Protein AF-A0A147I599-F1 (afdb_monomer_lite)

pLDDT: mean 92.64, std 6.77, range [53.41, 98.12]

Sequence (65 aa):
MAAIFMIGDGLLGLVQTGRHTDLWKDRALGAEYAVRPFVGRPGRRRLYALAQIAAGLALAARQKR

Structure (mmCIF, N/CA/C/O backbone):
data_AF-A0A147I599-F1
#
_entry.id   AF-A0A147I599-F1
#
loop_
_atom_site.group_PDB
_atom_site.id
_atom_site.type_symbol
_atom_site.label_atom_id
_atom_site.label_alt_id
_atom_site.label_comp_id
_atom_site.label_asym_id
_atom_site.label_entity_id
_atom_site.label_seq_id
_atom_site.pdbx_PDB_ins_code
_atom_site.Cartn_x
_atom_site.Cartn_y
_atom_site.Cartn_z
_atom_site.occupancy
_atom_site.B_iso_or_equiv
_atom_site.auth_seq_id
_atom_site.auth_comp_id
_atom_site.auth_asym_id
_atom_site.auth_atom_id
_atom_site.pdbx_PDB_model_num
ATOM 1 N N . MET A 1 1 ? 13.745 2.155 -8.155 1.00 79.38 1 MET A N 1
ATOM 2 C CA . MET A 1 1 ? 12.275 2.319 -8.301 1.00 79.38 1 MET A CA 1
ATOM 3 C C . MET A 1 1 ? 11.458 1.460 -7.340 1.00 79.38 1 MET A C 1
ATOM 5 O O . MET A 1 1 ? 10.670 2.033 -6.603 1.00 79.38 1 MET A O 1
ATOM 9 N N . ALA A 1 2 ? 11.642 0.132 -7.291 1.00 91.44 2 ALA A N 1
ATOM 10 C CA . ALA A 1 2 ? 10.815 -0.767 -6.464 1.00 91.44 2 ALA A CA 1
ATOM 11 C C . ALA A 1 2 ? 10.704 -0.351 -4.984 1.00 91.44 2 ALA A C 1
ATOM 13 O O . ALA A 1 2 ? 9.609 -0.337 -4.435 1.00 91.44 2 ALA A O 1
ATOM 14 N N . ALA A 1 3 ? 11.809 0.078 -4.366 1.00 92.69 3 ALA A N 1
ATOM 15 C CA . ALA A 1 3 ? 11.804 0.550 -2.981 1.00 92.69 3 ALA A CA 1
ATOM 16 C C . ALA A 1 3 ? 10.828 1.718 -2.751 1.00 92.69 3 ALA A C 1
ATOM 18 O O . ALA A 1 3 ? 10.058 1.701 -1.798 1.00 92.69 3 ALA A O 1
ATOM 19 N N . ILE A 1 4 ? 10.821 2.700 -3.658 1.00 94.25 4 ILE A N 1
ATOM 20 C CA . ILE A 1 4 ? 9.942 3.872 -3.575 1.00 94.25 4 ILE A CA 1
ATOM 21 C C . ILE A 1 4 ? 8.483 3.457 -3.775 1.00 94.25 4 ILE A C 1
ATOM 23 O O . ILE A 1 4 ? 7.627 3.897 -3.014 1.00 94.25 4 ILE A O 1
ATOM 27 N N . PHE A 1 5 ? 8.202 2.570 -4.735 1.00 94.31 5 PHE A N 1
ATOM 28 C CA . PHE A 1 5 ? 6.853 2.031 -4.931 1.00 94.31 5 PHE A CA 1
ATOM 29 C C . PHE A 1 5 ? 6.339 1.299 -3.690 1.00 94.31 5 PHE A C 1
ATOM 31 O O . PHE A 1 5 ? 5.214 1.545 -3.275 1.00 94.31 5 PHE A O 1
ATOM 38 N N . MET A 1 6 ? 7.160 0.455 -3.057 1.00 95.75 6 MET A N 1
ATOM 39 C CA . MET A 1 6 ? 6.766 -0.264 -1.838 1.00 95.75 6 MET A CA 1
ATOM 40 C C . MET A 1 6 ? 6.501 0.686 -0.669 1.00 95.75 6 MET A C 1
ATOM 42 O O . MET A 1 6 ? 5.525 0.510 0.057 1.00 95.75 6 MET A O 1
ATOM 46 N N . ILE A 1 7 ? 7.341 1.712 -0.500 1.00 96.44 7 ILE A N 1
ATOM 47 C CA . ILE A 1 7 ? 7.147 2.721 0.545 1.00 96.44 7 ILE A CA 1
ATOM 48 C C . ILE A 1 7 ? 5.873 3.526 0.275 1.00 96.44 7 ILE A C 1
ATOM 50 O O . ILE A 1 7 ? 5.065 3.692 1.183 1.00 96.44 7 ILE A O 1
ATOM 54 N N . GLY A 1 8 ? 5.666 3.996 -0.957 1.00 96.62 8 GLY A N 1
ATOM 55 C CA . GLY A 1 8 ? 4.485 4.771 -1.338 1.00 96.62 8 GLY A CA 1
ATOM 56 C C . GLY A 1 8 ? 3.187 3.975 -1.205 1.00 96.62 8 GLY A C 1
ATOM 57 O O . GLY A 1 8 ? 2.233 4.458 -0.598 1.00 96.62 8 GLY A O 1
ATOM 58 N N . ASP A 1 9 ? 3.167 2.736 -1.701 1.00 94.75 9 ASP A N 1
ATOM 59 C CA . ASP A 1 9 ? 2.012 1.841 -1.587 1.00 94.75 9 ASP A CA 1
ATOM 60 C C . ASP A 1 9 ? 1.702 1.499 -0.125 1.00 94.75 9 ASP A C 1
ATO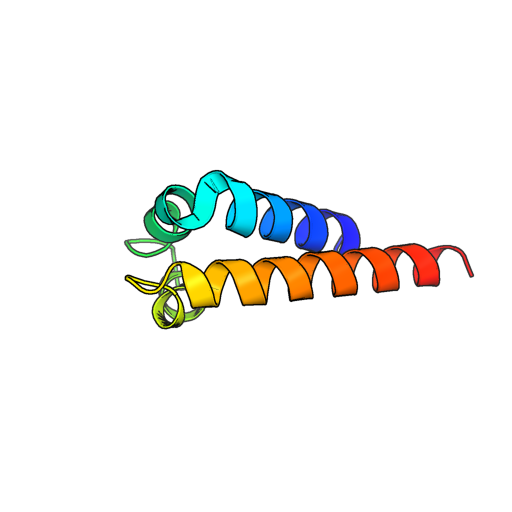M 62 O O . ASP A 1 9 ? 0.549 1.560 0.303 1.00 94.75 9 ASP A O 1
ATOM 66 N N . GLY A 1 10 ? 2.735 1.235 0.679 1.00 95.75 10 GLY A N 1
ATOM 67 C CA . GLY A 1 10 ? 2.578 1.038 2.114 1.00 95.75 10 GLY A CA 1
ATOM 68 C C . GLY A 1 10 ? 2.055 2.293 2.820 1.00 95.75 10 GLY A C 1
ATOM 69 O O . GLY A 1 10 ? 1.136 2.206 3.635 1.00 95.75 10 GLY A O 1
ATOM 70 N N . LEU A 1 11 ? 2.551 3.484 2.477 1.00 97.31 11 LEU A N 1
ATOM 71 C CA . LEU A 1 11 ? 2.063 4.734 3.062 1.00 97.31 11 LEU A CA 1
ATOM 72 C C . LEU A 1 11 ? 0.568 4.931 2.761 1.00 97.31 11 LEU A C 1
ATOM 74 O O . LEU A 1 11 ? -0.218 5.161 3.682 1.00 97.31 11 LEU A O 1
ATOM 78 N N . LEU A 1 12 ? 0.158 4.757 1.499 1.00 95.25 12 LEU A N 1
ATOM 79 C CA . LEU A 1 12 ? -1.247 4.819 1.077 1.00 95.25 12 LEU A CA 1
ATOM 80 C C . LEU A 1 12 ? -2.104 3.751 1.769 1.00 95.25 12 LEU A C 1
ATOM 82 O O . LEU A 1 12 ? -3.196 4.052 2.255 1.00 95.25 12 L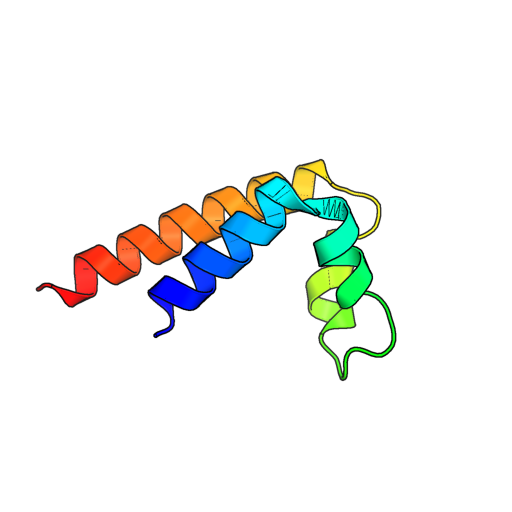EU A O 1
ATOM 86 N N . GLY A 1 13 ? -1.599 2.524 1.893 1.00 94.12 13 GLY A N 1
ATOM 87 C CA . GLY A 1 13 ? -2.264 1.438 2.611 1.00 94.12 13 GLY A CA 1
ATOM 88 C C . GLY A 1 13 ? -2.486 1.720 4.102 1.00 94.12 13 GLY A C 1
ATOM 89 O O . GLY A 1 13 ? -3.478 1.256 4.673 1.00 94.12 13 GLY A O 1
ATOM 90 N N . LEU A 1 14 ? -1.611 2.509 4.736 1.00 95.19 14 LEU A N 1
ATOM 91 C CA . LEU A 1 14 ? -1.731 2.926 6.138 1.00 95.19 14 LEU A CA 1
ATOM 92 C C . LEU A 1 14 ? -2.662 4.120 6.330 1.00 95.19 14 LEU A C 1
ATOM 94 O O . LEU A 1 14 ? -3.591 4.041 7.134 1.00 95.19 14 LEU A O 1
ATOM 98 N N . VAL A 1 15 ? -2.423 5.214 5.604 1.00 96.62 15 VAL A N 1
ATOM 99 C CA . VAL A 1 15 ? -3.1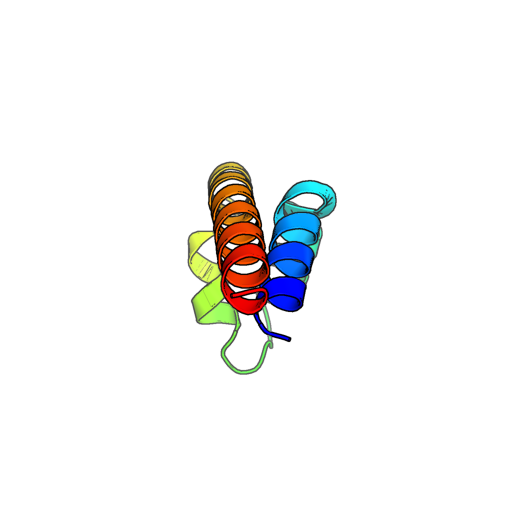44 6.482 5.811 1.00 96.62 15 VAL A CA 1
ATOM 100 C C . VAL A 1 15 ? -4.507 6.511 5.122 1.00 96.62 15 VAL A C 1
ATOM 102 O O . VAL A 1 15 ? -5.412 7.222 5.551 1.00 96.62 15 VAL A O 1
ATOM 105 N N . GLN A 1 16 ? -4.682 5.716 4.066 1.00 95.19 16 GLN A N 1
ATOM 106 C CA . GLN A 1 16 ? -5.883 5.692 3.233 1.00 95.19 16 GLN A CA 1
ATOM 107 C C . GLN A 1 16 ? -6.428 4.272 3.053 1.00 95.19 16 GLN A C 1
ATOM 109 O O . GLN A 1 16 ? -6.994 3.961 2.014 1.00 95.19 16 GLN A O 1
ATOM 114 N N . THR A 1 17 ? -6.317 3.411 4.070 1.00 92.44 17 THR A N 1
ATOM 115 C CA . THR A 1 17 ? -6.611 1.967 3.985 1.00 92.44 17 THR A CA 1
ATOM 116 C C . THR A 1 17 ? -7.883 1.602 3.204 1.00 92.44 17 THR A C 1
ATOM 118 O O . THR A 1 17 ? -7.823 0.767 2.303 1.00 92.44 17 THR A O 1
ATOM 121 N N . GLY A 1 18 ? -9.025 2.218 3.540 1.00 91.31 18 GLY A N 1
ATOM 122 C CA . GLY A 1 18 ? -10.306 1.957 2.870 1.00 91.31 18 GLY A CA 1
ATOM 123 C C . GLY A 1 18 ? -10.291 2.418 1.414 1.00 91.31 18 GLY A C 1
ATOM 124 O O . GLY A 1 18 ? -10.378 1.592 0.514 1.00 91.31 18 GLY A O 1
ATOM 125 N N . ARG A 1 19 ? -10.039 3.717 1.193 1.00 92.06 19 ARG A N 1
ATOM 126 C CA . ARG A 1 19 ? -9.956 4.332 -0.144 1.00 92.06 19 ARG A CA 1
ATOM 127 C C . ARG A 1 19 ? -8.976 3.610 -1.067 1.00 92.06 19 ARG A C 1
ATOM 129 O O . ARG A 1 19 ? -9.296 3.353 -2.216 1.00 92.06 19 ARG A O 1
ATOM 136 N N . HIS A 1 20 ? -7.806 3.248 -0.555 1.00 92.75 20 HIS A N 1
ATOM 137 C CA . HIS A 1 20 ? -6.790 2.540 -1.316 1.00 92.75 20 HIS A CA 1
ATOM 138 C C . HIS A 1 20 ? -7.260 1.140 -1.731 1.00 92.75 20 HIS A C 1
ATOM 140 O O . HIS A 1 20 ? -7.064 0.754 -2.872 1.00 92.75 20 HIS A O 1
ATOM 146 N N . THR A 1 21 ? -7.919 0.390 -0.845 1.00 92.44 21 THR A N 1
ATOM 147 C CA . THR A 1 21 ? -8.487 -0.928 -1.191 1.00 92.44 21 THR A CA 1
ATOM 148 C C . THR A 1 21 ? -9.638 -0.783 -2.194 1.00 92.44 21 THR A C 1
ATOM 150 O O . THR A 1 21 ? -9.749 -1.571 -3.129 1.00 92.44 21 THR A O 1
ATOM 153 N N . ASP A 1 22 ? -10.467 0.249 -2.031 1.00 93.56 22 ASP A N 1
ATOM 154 C CA . ASP A 1 22 ? -11.625 0.508 -2.888 1.00 93.56 22 ASP A CA 1
ATOM 155 C C . ASP A 1 22 ? -11.252 0.883 -4.327 1.00 93.56 22 ASP A C 1
ATOM 157 O O . ASP A 1 22 ? -12.012 0.570 -5.236 1.00 93.56 22 ASP A O 1
ATOM 161 N N . LEU A 1 23 ? -10.079 1.485 -4.554 1.00 91.50 23 LEU A N 1
ATOM 162 C CA . LEU A 1 23 ? -9.580 1.792 -5.902 1.00 91.50 23 LEU A CA 1
ATOM 163 C C . LEU A 1 23 ? -9.347 0.544 -6.761 1.00 91.50 23 LEU A C 1
ATOM 165 O O . LEU A 1 23 ? -9.437 0.620 -7.981 1.00 91.50 23 LEU A O 1
ATOM 169 N N . TRP A 1 24 ? -9.020 -0.584 -6.131 1.00 91.75 24 TRP A N 1
ATOM 170 C CA . TRP A 1 24 ? -8.520 -1.774 -6.824 1.00 91.75 24 TRP A CA 1
ATOM 171 C C . TRP A 1 24 ? -9.407 -3.003 -6.649 1.00 91.75 24 TRP A C 1
ATOM 173 O O . TRP A 1 24 ? -9.116 -4.047 -7.223 1.00 91.75 24 TRP A O 1
ATOM 183 N N . LYS A 1 25 ? -10.456 -2.923 -5.826 1.00 90.62 25 LYS A N 1
ATOM 184 C CA . LYS A 1 25 ? -11.323 -4.077 -5.554 1.00 90.62 25 LYS A CA 1
ATOM 185 C C . LYS A 1 25 ? -12.239 -4.433 -6.732 1.00 90.62 25 LYS A C 1
ATOM 187 O O . LYS A 1 25 ? -12.655 -5.582 -6.812 1.00 90.62 25 LYS A O 1
ATOM 192 N N . ASP A 1 26 ? -12.512 -3.477 -7.625 1.00 91.56 26 ASP A N 1
ATOM 193 C CA . ASP A 1 26 ? -13.441 -3.618 -8.748 1.00 91.56 26 ASP A CA 1
ATOM 194 C C . ASP A 1 26 ? -12.803 -3.109 -10.056 1.00 91.56 26 ASP A C 1
ATOM 196 O O . ASP A 1 26 ? -12.266 -2.004 -10.093 1.00 91.56 26 ASP A O 1
ATOM 200 N N . ARG A 1 27 ? -12.920 -3.877 -11.152 1.00 86.12 27 ARG A N 1
ATOM 201 C CA . ARG A 1 27 ? -12.521 -3.486 -12.528 1.00 86.12 27 ARG A CA 1
ATOM 202 C C . ARG A 1 27 ? -11.078 -2.968 -12.651 1.00 86.12 27 ARG A C 1
ATOM 204 O O . ARG A 1 27 ? -10.799 -2.011 -13.369 1.00 86.12 27 ARG A O 1
ATOM 211 N N . ALA A 1 28 ? -10.161 -3.645 -11.983 1.00 88.69 28 ALA A N 1
ATOM 212 C CA . ALA A 1 28 ? -8.758 -3.307 -11.827 1.00 88.69 28 ALA A CA 1
ATOM 213 C C . ALA A 1 28 ? -7.806 -4.233 -12.613 1.00 88.69 28 ALA A C 1
ATOM 215 O O . ALA A 1 28 ? -6.670 -4.453 -12.196 1.00 88.69 28 ALA A O 1
ATOM 216 N N . LEU A 1 29 ? -8.255 -4.775 -13.753 1.00 89.44 29 LEU A N 1
ATOM 217 C CA . LEU A 1 29 ? -7.434 -5.549 -14.703 1.00 89.44 29 LEU A CA 1
ATOM 218 C C . LEU A 1 29 ? -6.618 -6.691 -14.053 1.00 89.44 29 LEU A C 1
ATOM 220 O O . LEU A 1 29 ? -5.488 -6.964 -14.454 1.00 89.44 29 LEU A O 1
ATOM 224 N N . GLY A 1 30 ? -7.176 -7.364 -13.045 1.00 88.38 30 GLY A N 1
ATOM 225 C CA . GLY A 1 30 ? -6.543 -8.462 -12.310 1.00 88.38 30 GLY A CA 1
ATOM 226 C C . GLY A 1 30 ? -5.967 -8.064 -10.947 1.00 88.38 30 GLY A C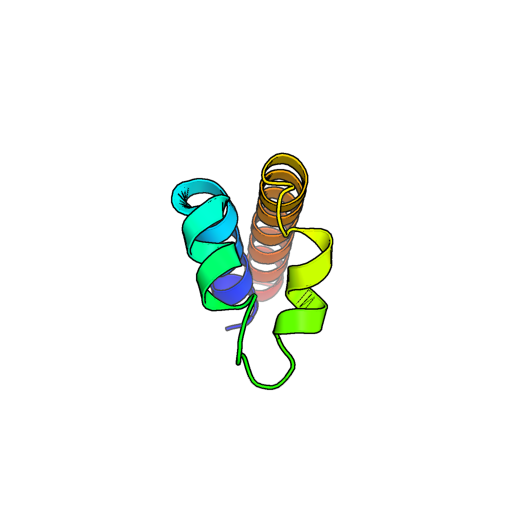 1
ATOM 227 O O . GLY A 1 30 ? -5.719 -8.941 -10.114 1.00 88.38 30 GLY A O 1
ATOM 228 N N . ALA A 1 31 ? -5.798 -6.769 -10.659 1.00 87.38 31 ALA A N 1
ATOM 229 C CA . ALA A 1 31 ? -5.361 -6.310 -9.338 1.00 87.38 31 ALA A CA 1
ATOM 230 C C . ALA A 1 31 ? -6.398 -6.604 -8.235 1.00 87.38 31 ALA A C 1
ATOM 232 O O . ALA A 1 31 ? -6.034 -6.668 -7.057 1.00 87.38 31 ALA A O 1
ATOM 233 N N . GLU A 1 32 ? -7.654 -6.893 -8.599 1.00 92.50 32 GLU A N 1
ATOM 234 C CA . GLU A 1 32 ? -8.702 -7.303 -7.659 1.00 92.50 32 GLU A CA 1
ATOM 235 C C . GLU A 1 32 ? -8.276 -8.544 -6.868 1.00 92.50 32 GLU A C 1
ATOM 237 O O . GLU A 1 32 ? -8.514 -8.633 -5.662 1.00 92.50 32 GLU A O 1
ATOM 242 N N . TYR A 1 33 ? -7.584 -9.489 -7.5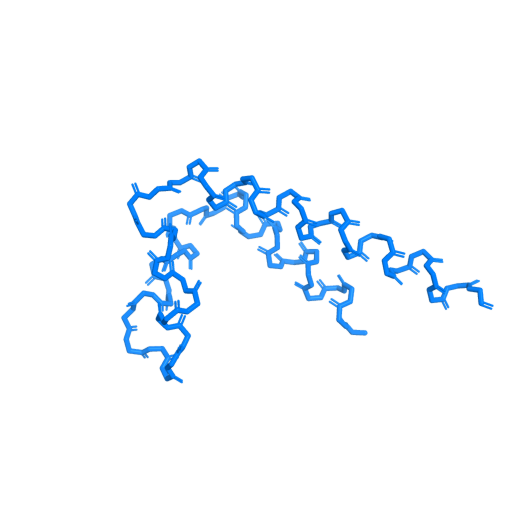14 1.00 92.50 33 TYR A N 1
ATOM 243 C CA . TYR A 1 33 ? -7.114 -10.713 -6.865 1.00 92.50 33 TYR A CA 1
ATOM 244 C C . TYR A 1 33 ? -6.059 -10.435 -5.792 1.00 92.50 33 TYR A C 1
ATOM 246 O O . TYR A 1 33 ? -6.081 -11.067 -4.735 1.00 92.50 33 TYR A O 1
ATOM 254 N N . ALA A 1 34 ? -5.175 -9.465 -6.034 1.00 89.94 34 ALA A N 1
ATOM 255 C CA . ALA A 1 34 ? -4.148 -9.0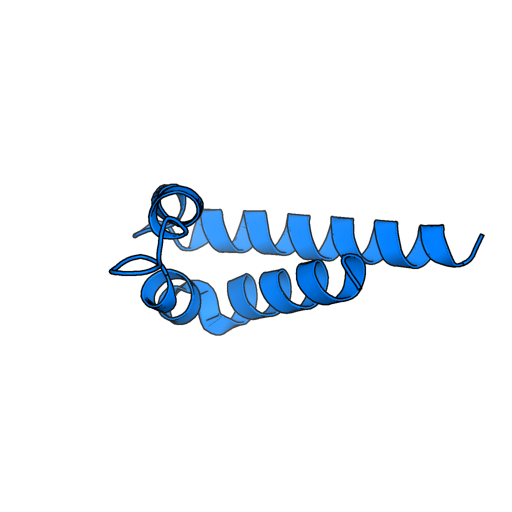65 -5.078 1.00 89.94 34 ALA A CA 1
ATOM 256 C C . ALA A 1 34 ? -4.745 -8.327 -3.869 1.00 89.94 34 ALA A C 1
ATOM 258 O O . ALA A 1 34 ? -4.246 -8.457 -2.751 1.00 89.94 34 ALA A O 1
ATOM 259 N N . VAL A 1 35 ? -5.833 -7.579 -4.077 1.00 91.88 35 VAL A N 1
ATOM 260 C CA . VAL A 1 35 ? -6.458 -6.749 -3.037 1.00 91.88 35 VAL A CA 1
ATOM 261 C C . VAL A 1 35 ? -7.562 -7.482 -2.266 1.00 91.88 35 VAL A C 1
ATOM 263 O O . VAL A 1 35 ? -7.838 -7.151 -1.108 1.00 91.88 35 VAL A O 1
ATOM 266 N N . ARG A 1 36 ? -8.125 -8.558 -2.826 1.00 93.31 36 ARG A N 1
ATOM 267 C CA . ARG A 1 36 ? -9.167 -9.403 -2.213 1.00 93.31 36 ARG A CA 1
ATOM 268 C C . ARG A 1 36 ? -8.916 -9.798 -0.745 1.00 93.31 36 ARG A C 1
ATOM 270 O O . ARG A 1 36 ? -9.872 -9.734 0.031 1.00 93.31 36 ARG A O 1
ATOM 277 N N . PRO A 1 37 ? -7.696 -10.165 -0.295 1.00 94.00 37 PRO A N 1
ATOM 278 C CA . PRO A 1 37 ? -7.448 -10.514 1.112 1.00 94.00 37 PRO A CA 1
ATOM 279 C C . PRO A 1 37 ? -7.689 -9.366 2.108 1.00 94.00 37 PRO A C 1
ATOM 281 O O . PRO A 1 37 ? -7.874 -9.610 3.308 1.00 94.00 37 PRO A O 1
ATOM 284 N N . PHE A 1 38 ? -7.680 -8.125 1.618 1.00 94.81 38 PHE A N 1
ATOM 285 C CA . PHE A 1 38 ? -7.772 -6.895 2.399 1.00 94.81 38 PHE A CA 1
ATOM 286 C C . PHE A 1 38 ? -9.177 -6.280 2.415 1.00 94.81 38 PHE A C 1
ATOM 288 O O . PHE A 1 38 ? -9.479 -5.485 3.309 1.00 94.81 38 PHE A O 1
ATOM 295 N N . VAL A 1 39 ? -10.050 -6.665 1.478 1.00 93.56 39 VAL A N 1
ATOM 296 C CA . VAL A 1 39 ? -11.429 -6.160 1.385 1.00 93.56 39 VAL A CA 1
ATOM 297 C C . VAL A 1 39 ? -12.190 -6.452 2.682 1.00 93.56 39 VAL A C 1
ATOM 299 O O . VAL A 1 39 ? -12.206 -7.582 3.177 1.00 93.56 39 VAL A O 1
ATOM 302 N N . GLY A 1 40 ? -12.774 -5.403 3.272 1.00 93.62 40 GLY A N 1
ATOM 303 C CA . GLY A 1 40 ? -13.478 -5.468 4.559 1.00 93.62 40 GLY A CA 1
ATOM 304 C C . GLY A 1 40 ? -12.580 -5.745 5.774 1.00 93.62 40 GLY A C 1
ATOM 305 O O . GLY A 1 40 ? -13.086 -5.944 6.875 1.00 93.62 40 GLY A O 1
ATOM 306 N N . ARG A 1 41 ? -11.249 -5.776 5.609 1.00 94.50 41 ARG A N 1
ATOM 307 C CA . ARG A 1 41 ? -10.280 -6.126 6.662 1.00 94.50 41 ARG A CA 1
ATOM 308 C C . ARG A 1 41 ? -9.171 -5.069 6.783 1.00 94.50 41 ARG A C 1
ATOM 310 O O . ARG A 1 41 ? -8.005 -5.369 6.510 1.00 94.50 41 ARG A O 1
ATOM 317 N N . PRO A 1 42 ? -9.485 -3.845 7.255 1.00 93.06 42 PRO A N 1
ATOM 318 C CA . PRO A 1 42 ? -8.528 -2.735 7.291 1.00 93.06 42 PRO A CA 1
ATOM 319 C C . PRO A 1 42 ? -7.286 -3.027 8.148 1.00 93.06 42 PRO A C 1
ATOM 321 O O . PRO A 1 42 ? -6.182 -2.625 7.787 1.00 93.06 42 PRO A O 1
ATOM 324 N N . GLY A 1 43 ? -7.427 -3.789 9.240 1.00 95.38 43 GLY A N 1
ATOM 325 C CA . GLY A 1 43 ? -6.288 -4.203 10.068 1.00 95.38 43 GLY A CA 1
ATOM 326 C C . GLY A 1 43 ? -5.250 -5.026 9.295 1.00 95.38 43 GLY A C 1
ATOM 327 O O . GLY A 1 43 ? -4.054 -4.767 9.408 1.00 95.38 43 GLY A O 1
ATOM 328 N N . ARG A 1 44 ? -5.693 -5.954 8.431 1.00 95.81 44 ARG A N 1
ATOM 329 C CA . ARG A 1 44 ? -4.785 -6.760 7.596 1.00 95.81 44 ARG A CA 1
ATOM 330 C C . ARG A 1 44 ? -4.025 -5.899 6.591 1.00 95.81 44 ARG A C 1
ATOM 332 O O . ARG A 1 44 ? -2.826 -6.094 6.423 1.00 95.81 44 ARG A O 1
ATOM 339 N N . ARG A 1 45 ? -4.690 -4.920 5.967 1.00 96.81 45 ARG A N 1
ATOM 340 C CA . ARG A 1 45 ? -4.028 -4.004 5.024 1.00 96.81 45 ARG A CA 1
ATOM 341 C C . ARG A 1 45 ? -3.000 -3.111 5.711 1.00 96.81 45 ARG A C 1
ATOM 343 O O . ARG A 1 45 ? -1.931 -2.913 5.145 1.00 96.81 45 ARG A O 1
ATOM 350 N N . ARG A 1 46 ? -3.290 -2.615 6.920 1.00 96.12 46 ARG A N 1
ATOM 351 C CA . ARG A 1 46 ? -2.345 -1.806 7.714 1.00 96.12 46 ARG A CA 1
ATOM 352 C C . ARG A 1 46 ? -1.103 -2.600 8.114 1.00 96.12 46 ARG A C 1
ATOM 354 O O . ARG A 1 46 ? 0.003 -2.102 7.950 1.00 96.12 46 ARG A O 1
ATOM 361 N N . LEU A 1 47 ? -1.272 -3.843 8.570 1.00 97.31 47 LEU A N 1
ATOM 362 C CA . LEU A 1 47 ? -0.139 -4.728 8.874 1.00 97.31 47 LEU A CA 1
ATOM 363 C C . LEU A 1 47 ? 0.712 -4.994 7.628 1.00 97.31 47 LEU A C 1
ATOM 365 O O . LEU A 1 47 ? 1.932 -4.860 7.668 1.00 97.31 47 LEU A O 1
ATOM 369 N N . TYR A 1 48 ? 0.063 -5.305 6.504 1.00 96.81 48 TYR A N 1
ATOM 370 C CA . TYR A 1 48 ? 0.758 -5.510 5.235 1.00 96.81 48 TYR A CA 1
ATOM 371 C C . TYR A 1 48 ? 1.488 -4.246 4.759 1.00 96.81 48 TYR A C 1
ATOM 373 O O . TYR A 1 48 ? 2.618 -4.320 4.288 1.00 96.81 48 TYR A O 1
ATOM 381 N N . ALA A 1 49 ? 0.885 -3.075 4.944 1.00 96.88 49 ALA A N 1
ATOM 382 C CA . ALA A 1 49 ? 1.493 -1.794 4.615 1.00 96.88 49 ALA A CA 1
ATOM 383 C C . ALA A 1 49 ? 2.750 -1.491 5.451 1.00 96.88 49 ALA A C 1
ATOM 385 O O . ALA A 1 49 ? 3.753 -1.046 4.898 1.00 96.88 49 ALA A O 1
ATOM 386 N N . LEU A 1 50 ? 2.741 -1.785 6.756 1.00 98.12 50 LEU A N 1
ATOM 387 C CA . LEU A 1 50 ? 3.949 -1.681 7.587 1.00 98.12 50 LEU A CA 1
ATOM 388 C C . LEU A 1 50 ? 5.061 -2.597 7.064 1.00 98.12 50 LEU A C 1
ATOM 390 O O . LEU A 1 50 ? 6.209 -2.170 6.951 1.00 98.12 50 LEU A O 1
ATOM 394 N N . ALA A 1 51 ? 4.713 -3.831 6.688 1.00 97.81 51 ALA A N 1
ATOM 395 C CA . ALA A 1 51 ? 5.664 -4.770 6.103 1.00 97.81 51 ALA A CA 1
ATOM 396 C C . ALA A 1 51 ? 6.230 -4.264 4.762 1.00 97.81 51 ALA A C 1
ATOM 398 O O . ALA A 1 51 ? 7.435 -4.360 4.535 1.00 97.81 51 ALA A O 1
ATOM 399 N N . GLN A 1 52 ? 5.397 -3.675 3.896 1.00 97.00 52 GLN A N 1
ATOM 400 C CA . GLN A 1 52 ? 5.841 -3.071 2.635 1.00 97.00 52 GLN A CA 1
ATOM 401 C C . GLN A 1 52 ? 6.804 -1.903 2.856 1.00 97.00 52 GLN A C 1
ATOM 403 O O . GLN A 1 52 ? 7.839 -1.848 2.192 1.00 97.00 52 GLN A O 1
ATOM 408 N N . ILE A 1 53 ? 6.509 -1.000 3.798 1.00 97.88 53 ILE A N 1
ATOM 409 C CA . ILE A 1 53 ? 7.409 0.114 4.133 1.00 97.88 53 ILE A CA 1
ATOM 410 C C . ILE A 1 53 ? 8.746 -0.427 4.631 1.00 97.88 53 ILE A C 1
ATOM 412 O O . ILE A 1 53 ? 9.789 -0.028 4.118 1.00 97.88 53 ILE A O 1
ATOM 416 N N . ALA A 1 54 ? 8.732 -1.365 5.581 1.00 98.00 54 ALA A N 1
ATOM 417 C CA . ALA A 1 54 ? 9.953 -1.962 6.116 1.00 98.00 54 ALA A CA 1
ATOM 418 C C . ALA A 1 54 ? 10.794 -2.629 5.013 1.00 98.00 54 ALA A C 1
ATOM 420 O O . ALA A 1 54 ? 12.002 -2.405 4.930 1.00 98.00 54 ALA A O 1
ATOM 421 N N . ALA A 1 55 ? 10.156 -3.389 4.118 1.00 97.00 55 ALA A N 1
ATOM 422 C CA . ALA A 1 55 ? 10.825 -4.025 2.988 1.00 97.00 55 ALA A CA 1
ATOM 423 C C . ALA A 1 55 ? 11.381 -3.004 1.981 1.00 97.00 55 ALA A C 1
ATOM 425 O O . ALA A 1 55 ? 12.511 -3.153 1.515 1.00 97.00 55 ALA A O 1
ATOM 426 N N . GLY A 1 56 ? 10.631 -1.941 1.679 1.00 96.81 56 GLY A N 1
ATOM 427 C CA . GLY A 1 56 ? 11.080 -0.864 0.800 1.00 96.81 56 GLY A CA 1
ATOM 428 C C . GLY A 1 56 ? 12.274 -0.101 1.376 1.00 96.81 56 GLY A C 1
ATOM 429 O O . GLY A 1 56 ? 13.245 0.142 0.659 1.00 96.81 56 GLY A O 1
ATOM 430 N N . LEU A 1 57 ? 12.262 0.195 2.679 1.00 96.50 57 LEU A N 1
ATOM 431 C CA . LEU A 1 57 ? 13.394 0.801 3.386 1.00 96.50 57 LEU A CA 1
ATOM 432 C C . LEU A 1 57 ? 14.623 -0.114 3.374 1.00 96.50 57 LEU A C 1
ATOM 434 O O . LEU A 1 57 ? 15.721 0.344 3.059 1.00 96.50 57 LEU A O 1
ATOM 438 N N . ALA A 1 58 ? 14.448 -1.411 3.640 1.00 96.31 58 ALA A N 1
ATOM 439 C CA . ALA A 1 58 ? 15.535 -2.386 3.571 1.00 96.31 58 ALA A CA 1
ATOM 440 C C . ALA A 1 58 ? 16.131 -2.475 2.155 1.00 96.31 58 ALA A C 1
ATOM 442 O O . ALA A 1 58 ? 17.351 -2.487 1.987 1.00 96.31 58 ALA A O 1
ATOM 443 N N . LEU A 1 59 ? 15.287 -2.485 1.120 1.00 95.44 59 LEU A N 1
ATOM 444 C CA . LEU A 1 59 ? 15.724 -2.508 -0.275 1.00 95.44 59 LEU A CA 1
ATOM 445 C C . LEU A 1 59 ? 16.439 -1.209 -0.678 1.00 95.44 59 LEU A C 1
ATOM 447 O O . LEU A 1 59 ? 17.412 -1.258 -1.429 1.00 95.44 59 LEU A O 1
ATOM 451 N N . ALA A 1 60 ? 15.981 -0.050 -0.196 1.00 94.19 60 ALA A N 1
ATOM 452 C CA . ALA A 1 60 ? 16.646 1.234 -0.423 1.00 94.19 60 ALA A CA 1
ATOM 453 C C . ALA A 1 60 ? 18.025 1.279 0.249 1.00 94.19 60 ALA A C 1
ATOM 455 O O . ALA A 1 60 ? 19.003 1.668 -0.383 1.00 94.19 60 ALA A O 1
ATOM 456 N N . ALA A 1 61 ? 18.123 0.815 1.498 1.00 93.69 61 ALA A N 1
ATOM 457 C CA . ALA A 1 61 ? 19.386 0.746 2.228 1.00 93.69 61 ALA A CA 1
ATOM 458 C C . ALA A 1 61 ? 20.408 -0.171 1.534 1.00 93.69 61 ALA A C 1
ATOM 460 O O . ALA A 1 61 ? 21.596 0.140 1.499 1.00 93.69 61 ALA A O 1
ATOM 461 N N . ARG A 1 62 ? 19.944 -1.275 0.933 1.00 92.56 62 ARG A N 1
ATOM 462 C CA . ARG A 1 62 ? 20.793 -2.217 0.187 1.00 92.56 62 ARG A CA 1
ATOM 463 C C . ARG A 1 62 ? 21.265 -1.701 -1.171 1.00 92.56 62 ARG A C 1
ATOM 465 O O . ARG A 1 62 ? 22.288 -2.173 -1.634 1.00 92.56 62 ARG A O 1
ATOM 472 N N . GLN A 1 63 ? 20.562 -0.754 -1.794 1.00 85.69 63 GLN A N 1
ATOM 473 C CA . GLN A 1 63 ? 20.977 -0.158 -3.075 1.00 85.69 63 GLN A CA 1
ATOM 474 C C . GLN A 1 63 ? 22.169 0.802 -2.941 1.00 85.69 63 GLN A C 1
ATOM 476 O O . GLN A 1 63 ? 22.770 1.164 -3.945 1.00 85.69 63 GLN A O 1
ATOM 481 N N . LYS A 1 64 ? 22.494 1.244 -1.719 1.00 67.31 64 LYS A N 1
ATOM 482 C CA . LYS A 1 64 ? 23.622 2.145 -1.438 1.00 67.31 64 LYS A CA 1
ATOM 483 C C . LYS A 1 64 ? 24.917 1.394 -1.067 1.00 67.31 64 LYS A C 1
ATOM 485 O O . LYS A 1 64 ? 25.846 2.009 -0.549 1.00 67.31 64 LYS A O 1
ATOM 490 N N . ARG A 1 65 ? 24.962 0.079 -1.283 1.00 53.41 65 ARG A N 1
ATOM 491 C CA . ARG A 1 65 ? 26.155 -0.771 -1.181 1.00 53.41 65 ARG A CA 1
ATOM 492 C C . ARG A 1 65 ? 26.454 -1.368 -2.543 1.00 53.41 65 ARG A C 1
ATOM 494 O O . ARG A 1 65 ? 27.655 -1.565 -2.802 1.00 53.41 65 ARG A O 1
#

Organism: NCBI:txid869719

Foldseek 3Di:
DQLVVLLVLLVCCAPVVQVSLVVCCPPNPPSVVVSVVSVVPSVVSNVVSVVSNVVSVVVVVVVVD

Radius of gyration: 12.48 Å; chains: 1; bounding box: 40×17×25 Å

Secondary structure (DSSP, 8-state):
-HHHHHHHHHHHHHHTHHHHHHHHSSSSTTHHHHHGGGTT-HHHHHHHHHHHHHHHHHHHHHTT-